Protein AF-A0A161MMV2-F1 (afdb_monomer)

Mean predicted aligned error: 6.82 Å

Foldseek 3Di:
DDDDPVVVLVVVVVVLVVLVVVLVVQLVCQVPPPVPDPDDPLCNPVYDDLSNLLSVLLVVLVVVCVVLVVVVVVCVVVPNPDDSVNVCVSCVLVSVQSVLSVVLSVCCSVVVQDDPVSLVSLVVQLVPPPVSSVVSSVSSD

Radius of gyration: 17.21 Å; Cα contacts (8 Å, |Δi|>4): 95; chains: 1; bounding box: 45×30×48 Å

Secondary structure (DSSP, 8-state):
-PPPHHHHHHHHHHHHHHHHHHHHHHHHHHHH--TT----GGGTT--SHHHHHHHHHHHHHHHHHHHHHHHHHHHHHTT----HHHHHHHHHHHHHHHHHHHHHHHHHHHTT--TTHHHHHHHHHTTSS-HHHHHHHHTT-

Sequence (141 aa):
MAPSPTRQFEEKLNALCEKYKEINNFITHVRECNPQSGGDRRYEGLNGLYISAFSAGIEEVLNDFYDDVVKIERDLLNDCEVTL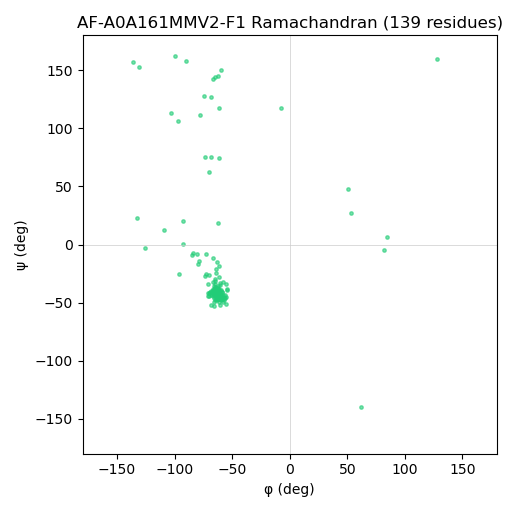LSLLVSLGPLAVILEAFLGAIQQIDRDKIRGCNLFDLCHKYTLCGESSIENAFKRIE

Nearest PDB structures (foldseek):
  7qjc-assembly1_I  TM=8.976E-01  e=1.457E-04  Homo sapiens
  8q62-assembly1_K  TM=8.200E-01  e=1.987E-04  Homo sapiens
  7qj3-assembly1_K  TM=8.395E-01  e=5.044E-04  Homo sapiens
  3rip-assembly1_A  TM=8.576E-01  e=8.037E-04  Homo sapiens
  7as4-assembly1_K  TM=8.321E-01  e=1.659E-03  Homo sapiens

Organism: Triatoma infestans (NCBI:txid30076)

pLDDT: mean 84.86, std 12.83, range [43.56, 96.62]

Solvent-accessible surface area (backbone atoms only — not comparable to full-atom values): 8149 Å² total; per-residue (Å²): 132,84,79,54,74,69,56,56,48,52,52,53,52,50,53,48,51,53,49,52,48,54,52,50,51,49,38,49,49,49,72,66,61,55,102,79,68,98,63,72,76,85,54,70,83,66,72,55,72,52,62,46,48,42,40,50,29,51,50,58,56,54,52,64,50,49,58,56,52,53,47,52,52,51,42,59,73,67,73,46,95,75,45,75,63,59,52,51,60,70,47,42,64,56,52,55,43,50,51,52,50,50,52,49,54,52,44,34,56,75,70,62,57,55,63,74,56,47,49,60,52,37,55,53,46,46,67,66,85,46,68,71,45,21,57,50,30,61,70,47,103

Structure (mmCIF, N/CA/C/O backbone):
data_AF-A0A161MMV2-F1
#
_entry.id   AF-A0A161MMV2-F1
#
loop_
_atom_site.group_PDB
_atom_site.id
_atom_site.type_symbol
_atom_site.label_atom_id
_atom_site.label_alt_id
_atom_site.label_comp_id
_atom_site.label_asym_id
_atom_site.label_entity_id
_atom_site.label_seq_id
_atom_site.pdbx_PDB_ins_code
_atom_site.Cartn_x
_atom_site.Cartn_y
_atom_site.Cartn_z
_atom_site.occupancy
_atom_site.B_iso_or_equiv
_atom_site.auth_seq_id
_atom_site.auth_comp_id
_atom_site.auth_asym_id
_atom_site.auth_atom_id
_atom_site.pdbx_PDB_model_num
ATOM 1 N N . MET A 1 1 ? 0.086 -17.730 29.461 1.00 54.44 1 MET A N 1
ATOM 2 C CA . MET A 1 1 ? -0.913 -16.690 29.784 1.00 54.44 1 MET A CA 1
ATOM 3 C C . MET A 1 1 ? -1.121 -15.896 28.503 1.00 54.44 1 MET A C 1
ATOM 5 O O . MET A 1 1 ? -0.149 -15.332 28.021 1.00 54.44 1 MET A O 1
ATOM 9 N N . ALA A 1 2 ? -2.287 -16.000 27.860 1.00 58.72 2 ALA A N 1
ATOM 10 C CA . ALA A 1 2 ? -2.529 -15.319 26.584 1.00 58.72 2 ALA A CA 1
ATOM 11 C C . ALA A 1 2 ? -2.539 -13.790 26.793 1.00 58.72 2 ALA A C 1
ATOM 13 O O . ALA A 1 2 ? -3.011 -13.345 27.844 1.00 58.72 2 ALA A O 1
ATOM 14 N N . PRO A 1 3 ? -2.008 -12.989 25.851 1.00 69.00 3 PRO A N 1
ATOM 15 C CA . PRO A 1 3 ? -2.037 -11.533 25.958 1.00 69.00 3 PRO A CA 1
ATOM 16 C C . PRO A 1 3 ? -3.485 -11.025 25.972 1.00 69.00 3 PRO A C 1
ATOM 18 O O . PRO A 1 3 ? -4.353 -11.601 25.311 1.00 69.00 3 PRO A O 1
ATOM 21 N N . SER A 1 4 ? -3.746 -9.955 26.730 1.00 82.88 4 SER A N 1
ATOM 22 C CA . SER A 1 4 ? -5.078 -9.346 26.815 1.00 82.88 4 SER A CA 1
ATOM 23 C C . SER A 1 4 ? -5.566 -8.873 25.432 1.00 82.88 4 SER A C 1
ATOM 25 O O . SER A 1 4 ? -4.742 -8.492 24.597 1.00 82.88 4 SER A O 1
ATOM 27 N N . PRO A 1 5 ? -6.887 -8.860 25.167 1.00 80.25 5 PRO A N 1
ATOM 28 C CA . PRO A 1 5 ? -7.436 -8.437 23.873 1.00 80.25 5 PRO A CA 1
ATOM 29 C C . PRO A 1 5 ? -6.985 -7.035 23.438 1.00 80.25 5 PRO A C 1
ATOM 31 O O . PRO A 1 5 ? -6.659 -6.824 22.273 1.00 80.25 5 PRO A O 1
ATOM 34 N N . THR A 1 6 ? -6.887 -6.098 24.384 1.00 83.38 6 THR A N 1
ATOM 35 C CA . THR A 1 6 ? -6.391 -4.734 24.145 1.00 83.38 6 THR A CA 1
ATOM 36 C C . THR A 1 6 ? -4.941 -4.729 23.668 1.00 83.38 6 THR A C 1
ATOM 38 O O . THR A 1 6 ? -4.607 -4.045 22.708 1.00 83.38 6 THR A O 1
ATOM 41 N N . ARG A 1 7 ? -4.087 -5.561 24.272 1.00 87.12 7 ARG A N 1
ATOM 42 C CA . ARG A 1 7 ? -2.673 -5.656 23.898 1.00 87.12 7 ARG A CA 1
ATOM 43 C C . ARG A 1 7 ? -2.490 -6.231 22.493 1.00 87.12 7 ARG A C 1
ATOM 45 O O . ARG A 1 7 ? -1.664 -5.746 21.733 1.00 87.12 7 ARG A O 1
ATOM 52 N N . GLN A 1 8 ? -3.301 -7.221 22.117 1.00 85.69 8 GLN A N 1
ATOM 53 C CA . GLN A 1 8 ? -3.288 -7.769 20.754 1.00 85.69 8 GLN A CA 1
ATOM 54 C C . GLN A 1 8 ? -3.730 -6.734 19.7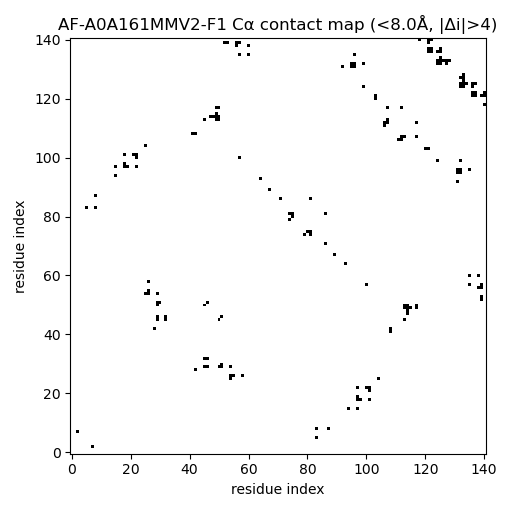08 1.00 85.69 8 GLN A C 1
ATOM 56 O O . GLN A 1 8 ? -3.238 -6.743 18.581 1.00 85.69 8 GLN A O 1
ATOM 61 N N . PHE A 1 9 ? -4.665 -5.850 20.064 1.00 86.19 9 PHE A N 1
ATOM 62 C CA . PHE A 1 9 ? -5.077 -4.746 19.200 1.00 86.19 9 PHE A CA 1
ATOM 63 C C . PHE A 1 9 ? -3.937 -3.742 18.997 1.00 86.19 9 PHE A C 1
ATOM 65 O O . PHE A 1 9 ? -3.609 -3.419 17.857 1.00 86.19 9 PHE A O 1
ATOM 72 N N . GLU A 1 10 ? -3.302 -3.301 20.085 1.00 88.62 10 GLU A N 1
ATOM 73 C CA . GLU A 1 10 ? -2.158 -2.383 20.035 1.00 88.62 10 GLU A CA 1
ATOM 74 C C . GLU A 1 10 ? -1.022 -2.943 19.171 1.00 88.62 10 GLU A C 1
ATOM 76 O O . GLU A 1 10 ? -0.466 -2.230 18.341 1.00 88.62 10 GLU A O 1
ATOM 81 N N . GLU A 1 11 ? -0.710 -4.234 19.308 1.00 90.75 11 GLU A N 1
ATOM 82 C CA . GLU A 1 11 ? 0.306 -4.909 18.494 1.00 90.75 11 GLU A CA 1
ATOM 83 C C . GLU A 1 11 ? -0.040 -4.881 16.995 1.00 90.75 11 GLU A C 1
ATOM 85 O O . GLU A 1 11 ? 0.824 -4.572 16.172 1.00 90.75 11 GLU A O 1
ATOM 90 N N . LYS A 1 12 ? -1.303 -5.140 16.626 1.00 89.56 12 LYS A N 1
ATOM 91 C CA . LYS A 1 12 ? -1.756 -5.071 15.225 1.00 89.56 12 LYS A CA 1
ATOM 92 C C . LYS A 1 12 ? -1.693 -3.655 14.663 1.00 89.56 12 LYS A C 1
ATOM 94 O O . LYS A 1 12 ? -1.254 -3.479 13.528 1.00 89.56 12 LYS A O 1
ATOM 99 N N . LEU A 1 13 ? -2.115 -2.661 15.442 1.00 89.81 13 LEU A N 1
ATOM 100 C CA . LEU A 1 13 ? -2.083 -1.262 15.024 1.00 89.81 13 LEU A CA 1
ATOM 101 C C . LEU A 1 13 ? -0.641 -0.771 14.859 1.00 89.81 13 LEU A C 1
ATOM 103 O O . LEU A 1 13 ? -0.311 -0.160 13.849 1.00 89.81 13 LEU A O 1
ATOM 107 N N . ASN A 1 14 ? 0.242 -1.106 15.801 1.00 91.88 14 ASN A N 1
ATOM 108 C CA . ASN A 1 14 ? 1.662 -0.785 15.695 1.00 91.88 14 ASN A CA 1
ATOM 109 C C . ASN A 1 14 ? 2.290 -1.433 14.459 1.00 91.88 14 ASN A C 1
ATOM 111 O O . ASN A 1 14 ? 3.000 -0.759 13.719 1.00 91.88 14 ASN A O 1
ATOM 115 N N . ALA A 1 15 ? 1.987 -2.705 14.184 1.00 92.94 15 ALA A N 1
ATOM 116 C CA . ALA A 1 15 ? 2.461 -3.370 12.974 1.00 92.94 15 ALA A CA 1
ATOM 117 C C . ALA A 1 15 ? 1.976 -2.661 11.698 1.00 92.94 15 ALA A C 1
ATOM 119 O O . ALA A 1 15 ? 2.745 -2.521 10.752 1.00 92.94 15 ALA A O 1
ATOM 120 N N . LEU A 1 16 ? 0.730 -2.182 11.672 1.00 92.88 16 LEU A N 1
ATOM 121 C CA . LEU A 1 16 ? 0.192 -1.401 10.557 1.00 92.88 16 LEU A CA 1
ATOM 122 C C . LEU A 1 16 ? 0.956 -0.082 10.365 1.00 92.88 16 LEU A C 1
ATOM 124 O O . LEU A 1 16 ? 1.365 0.244 9.251 1.00 92.88 16 LEU A O 1
ATOM 128 N N . CYS A 1 17 ? 1.199 0.642 11.460 1.00 92.19 17 CYS A N 1
ATOM 129 C CA . CYS A 1 17 ? 1.957 1.890 11.456 1.00 92.19 17 CYS A CA 1
ATOM 130 C C . CYS A 1 17 ? 3.396 1.693 10.965 1.00 92.19 17 CYS A C 1
ATOM 132 O O . CYS A 1 17 ? 3.888 2.508 10.190 1.00 92.19 17 CYS A O 1
ATOM 134 N N . GLU A 1 18 ? 4.076 0.624 11.385 1.00 95.00 18 GLU A N 1
ATOM 135 C CA . GLU A 1 18 ? 5.437 0.330 10.921 1.00 95.00 18 GLU A CA 1
ATOM 136 C C . GLU A 1 18 ? 5.475 0.045 9.415 1.00 95.00 18 GLU A C 1
ATOM 138 O O . GLU A 1 18 ? 6.327 0.587 8.713 1.00 95.00 18 GLU A O 1
ATOM 143 N N . LYS A 1 19 ? 4.495 -0.699 8.888 1.00 95.12 19 LYS A N 1
ATOM 144 C CA . LYS A 1 19 ? 4.380 -0.942 7.442 1.00 95.12 19 LYS A CA 1
ATOM 145 C C . LYS A 1 19 ? 4.169 0.349 6.657 1.00 95.12 19 LYS A C 1
ATOM 147 O O . LYS A 1 19 ? 4.834 0.585 5.650 1.00 95.12 19 LYS A O 1
ATOM 152 N N . TYR A 1 20 ? 3.279 1.209 7.148 1.00 94.81 20 TYR A N 1
ATOM 153 C CA . TYR A 1 20 ? 3.033 2.522 6.558 1.00 94.81 20 TYR A CA 1
ATOM 154 C C . TYR A 1 20 ? 4.293 3.401 6.559 1.00 94.81 20 TYR A C 1
ATOM 156 O O . TYR A 1 20 ? 4.602 4.048 5.556 1.00 94.81 20 TYR A O 1
ATOM 164 N N . LYS A 1 21 ? 5.055 3.413 7.660 1.00 94.50 21 LYS A N 1
ATOM 165 C CA . LYS A 1 21 ? 6.330 4.143 7.746 1.00 94.50 21 LYS A CA 1
ATOM 166 C C . LYS A 1 21 ? 7.356 3.615 6.749 1.00 94.50 21 LYS A C 1
ATOM 168 O O . LYS A 1 21 ? 8.018 4.411 6.096 1.00 94.50 21 LYS A O 1
ATOM 173 N N . GLU A 1 22 ? 7.488 2.298 6.614 1.00 94.62 22 GLU A N 1
ATOM 174 C CA . GLU A 1 22 ? 8.433 1.688 5.674 1.00 94.62 22 GLU A CA 1
ATOM 175 C C . GLU A 1 22 ? 8.115 2.072 4.222 1.00 94.62 22 GLU A C 1
ATOM 177 O O . GLU A 1 22 ? 9.015 2.480 3.484 1.00 94.62 22 GLU A O 1
ATOM 182 N N . ILE A 1 23 ? 6.833 2.062 3.841 1.00 95.75 23 ILE A N 1
ATOM 183 C CA . ILE A 1 23 ? 6.394 2.528 2.519 1.00 95.75 23 ILE A CA 1
ATOM 184 C C . ILE A 1 23 ? 6.685 4.024 2.327 1.00 95.75 23 ILE A C 1
ATOM 186 O O . ILE A 1 23 ? 7.206 4.416 1.285 1.00 95.75 23 ILE A O 1
ATOM 190 N N . ASN A 1 24 ? 6.425 4.868 3.328 1.00 94.38 24 ASN A N 1
ATOM 191 C CA . ASN A 1 24 ? 6.737 6.299 3.233 1.00 94.38 24 ASN A CA 1
ATOM 192 C C . ASN A 1 24 ? 8.234 6.580 3.128 1.00 94.38 24 ASN A C 1
ATOM 194 O O . ASN A 1 24 ? 8.639 7.468 2.378 1.00 94.38 24 ASN A O 1
ATOM 198 N N . ASN A 1 25 ? 9.063 5.811 3.834 1.00 93.00 25 ASN A N 1
ATOM 199 C CA . ASN A 1 25 ? 10.514 5.902 3.711 1.00 93.00 25 ASN A CA 1
ATOM 200 C C . ASN A 1 25 ? 10.952 5.554 2.285 1.00 93.00 25 ASN A C 1
ATOM 202 O O . ASN A 1 25 ? 11.792 6.252 1.726 1.00 93.00 25 ASN A O 1
ATOM 206 N N . PHE A 1 26 ? 10.351 4.530 1.669 1.00 92.56 26 PHE A N 1
ATOM 207 C CA . PHE A 1 26 ? 10.583 4.204 0.262 1.00 92.56 26 PHE A CA 1
ATOM 208 C C . PHE A 1 26 ? 10.158 5.348 -0.676 1.00 92.56 26 PHE A C 1
ATOM 210 O O . PHE A 1 26 ? 10.956 5.768 -1.512 1.00 92.56 26 PHE A O 1
ATOM 217 N N . ILE A 1 27 ? 8.948 5.898 -0.522 1.00 92.56 27 ILE A N 1
ATOM 218 C CA . ILE A 1 27 ? 8.458 7.019 -1.349 1.00 92.56 27 ILE A CA 1
ATOM 219 C C . ILE A 1 27 ? 9.389 8.231 -1.221 1.00 92.56 27 ILE A C 1
ATOM 221 O O . ILE A 1 27 ? 9.787 8.828 -2.223 1.00 92.56 27 ILE A O 1
ATOM 225 N N . THR A 1 28 ? 9.770 8.569 0.010 1.00 91.12 28 THR A N 1
ATOM 226 C CA . THR A 1 28 ? 10.682 9.679 0.310 1.00 91.12 28 THR A CA 1
ATOM 227 C C . THR A 1 28 ? 12.044 9.439 -0.324 1.00 91.12 28 THR A C 1
ATOM 229 O O . THR A 1 28 ? 12.546 10.305 -1.030 1.00 91.12 28 THR A O 1
ATOM 232 N N . HIS A 1 29 ? 12.598 8.234 -0.180 1.00 87.56 29 HIS A N 1
ATOM 233 C CA . HIS A 1 29 ? 13.872 7.866 -0.791 1.00 87.56 29 HIS A CA 1
ATOM 234 C C . HIS A 1 29 ? 13.841 8.001 -2.318 1.00 87.56 29 HIS A C 1
ATOM 236 O O . HIS A 1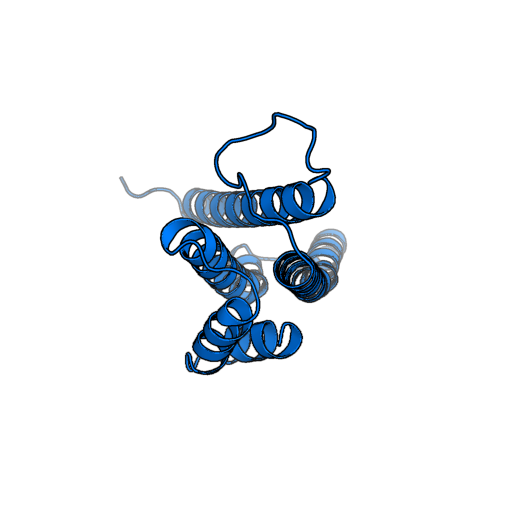 29 ? 14.767 8.557 -2.905 1.00 87.56 29 HIS A O 1
ATOM 242 N N . VAL A 1 30 ? 12.773 7.540 -2.976 1.00 87.56 30 VAL A N 1
ATOM 243 C CA . VAL A 1 30 ? 12.626 7.649 -4.438 1.00 87.56 30 VAL A CA 1
ATOM 244 C C . VAL A 1 30 ? 12.509 9.111 -4.888 1.00 87.56 30 VAL A C 1
ATOM 246 O O . VAL A 1 30 ? 13.055 9.468 -5.933 1.00 87.56 30 VAL A O 1
ATOM 249 N N . ARG A 1 31 ? 11.847 9.972 -4.104 1.00 84.56 31 ARG A N 1
ATOM 250 C CA . ARG A 1 31 ? 11.743 11.419 -4.370 1.00 84.56 31 ARG A CA 1
ATOM 251 C C . ARG A 1 31 ? 13.053 12.165 -4.156 1.00 84.56 31 ARG A C 1
ATOM 253 O O . ARG A 1 31 ? 13.393 13.045 -4.941 1.00 84.56 31 ARG A O 1
ATOM 260 N N . GLU A 1 32 ? 13.761 11.828 -3.086 1.00 80.56 32 GLU A N 1
ATOM 261 C CA . GLU A 1 32 ? 14.991 12.494 -2.656 1.00 80.56 32 GLU A CA 1
ATOM 262 C C . GLU A 1 32 ? 16.245 11.956 -3.347 1.00 80.56 32 GLU A C 1
ATOM 264 O O . GLU A 1 32 ? 17.308 12.565 -3.214 1.00 80.56 32 GLU A O 1
ATOM 269 N N . CYS A 1 33 ? 16.136 10.855 -4.105 1.00 64.19 33 CYS A N 1
ATOM 270 C CA . CYS A 1 33 ? 17.194 10.296 -4.945 1.00 64.19 33 CYS A CA 1
ATOM 271 C C . CYS A 1 33 ? 17.642 11.268 -6.049 1.00 64.19 33 CYS A C 1
ATOM 273 O O . CYS A 1 33 ? 17.404 11.087 -7.242 1.00 64.19 33 CYS A O 1
ATOM 275 N N . ASN A 1 34 ? 18.395 12.279 -5.632 1.00 50.28 34 ASN A N 1
ATOM 276 C CA . ASN A 1 34 ? 19.412 12.947 -6.412 1.00 50.28 34 ASN A CA 1
ATOM 277 C C . ASN A 1 34 ? 20.614 11.978 -6.462 1.00 50.28 34 ASN A C 1
ATOM 279 O O . ASN A 1 34 ? 21.041 11.526 -5.397 1.00 50.28 34 ASN A O 1
ATOM 283 N N . PRO A 1 35 ? 21.181 11.623 -7.632 1.00 49.62 35 PRO A N 1
ATOM 284 C CA . PRO A 1 35 ? 22.250 10.616 -7.771 1.00 49.62 35 PRO A CA 1
ATOM 285 C C . PRO A 1 35 ? 23.587 10.926 -7.050 1.00 49.62 35 PRO A C 1
ATOM 287 O O . PRO A 1 35 ? 24.613 10.342 -7.386 1.00 49.62 35 PRO A O 1
ATOM 290 N N . GLN A 1 36 ? 23.609 11.841 -6.076 1.00 43.56 36 GLN A N 1
ATOM 291 C CA . GLN A 1 36 ? 24.803 12.336 -5.389 1.00 43.56 36 GLN A CA 1
ATOM 292 C C . GLN A 1 36 ? 24.769 12.237 -3.852 1.00 43.56 36 GLN A C 1
ATOM 294 O O . GLN A 1 36 ? 25.777 12.545 -3.220 1.00 43.56 36 GLN A O 1
ATOM 299 N N . SER A 1 37 ? 23.677 11.790 -3.226 1.00 43.56 37 SER A N 1
ATOM 300 C CA . SER A 1 37 ? 23.582 11.750 -1.758 1.00 43.56 37 SER A CA 1
ATOM 301 C C . SER A 1 37 ? 23.768 10.325 -1.232 1.00 43.56 37 SER A C 1
ATOM 303 O O . SER A 1 37 ? 22.937 9.458 -1.480 1.00 43.56 37 SER A O 1
ATOM 305 N N . GLY A 1 38 ? 24.868 10.080 -0.512 1.00 44.84 38 GLY A N 1
ATOM 306 C CA . GLY A 1 38 ? 25.245 8.785 0.076 1.00 44.84 38 GLY A CA 1
ATOM 307 C C . GLY A 1 38 ? 24.362 8.334 1.247 1.00 44.84 38 GLY A C 1
ATOM 308 O O . GLY A 1 38 ? 24.849 8.205 2.369 1.00 44.84 38 GLY A O 1
ATOM 309 N N . GLY A 1 39 ? 23.072 8.124 0.986 1.00 46.19 39 GLY A N 1
ATOM 310 C CA . GLY A 1 39 ? 22.088 7.539 1.900 1.00 46.19 39 GLY A CA 1
ATOM 311 C C . GLY A 1 39 ? 21.828 6.053 1.619 1.00 46.19 39 GLY A C 1
ATOM 312 O O . GLY A 1 39 ? 22.183 5.548 0.561 1.00 46.19 39 GLY A O 1
ATOM 313 N N . ASP A 1 40 ? 21.250 5.379 2.616 1.00 48.84 40 ASP A N 1
ATOM 314 C CA . ASP A 1 40 ? 20.898 3.952 2.735 1.00 48.84 40 ASP A CA 1
ATOM 315 C C . ASP A 1 40 ? 21.064 3.055 1.479 1.00 48.84 40 ASP A C 1
ATOM 317 O O . ASP A 1 40 ? 20.378 3.197 0.465 1.00 48.84 40 ASP A O 1
ATOM 321 N N . ARG A 1 41 ? 21.946 2.045 1.581 1.00 55.75 41 ARG A N 1
ATOM 322 C CA . ARG A 1 41 ? 22.282 1.113 0.482 1.00 55.75 41 ARG A CA 1
ATOM 323 C C . ARG A 1 41 ? 21.128 0.201 0.061 1.00 55.75 41 ARG A C 1
ATOM 325 O O . ARG A 1 41 ? 21.236 -0.460 -0.969 1.00 55.75 41 ARG A O 1
ATOM 332 N N . ARG A 1 42 ? 20.036 0.148 0.833 1.00 55.12 42 ARG A N 1
ATOM 333 C CA . ARG A 1 42 ? 18.856 -0.682 0.526 1.00 55.12 42 ARG A CA 1
ATOM 334 C C . ARG A 1 42 ? 18.167 -0.319 -0.785 1.00 55.12 42 ARG A C 1
ATOM 336 O O . ARG A 1 42 ? 17.428 -1.132 -1.312 1.00 55.12 42 ARG A O 1
ATOM 343 N N . TYR A 1 43 ? 18.421 0.872 -1.318 1.00 54.25 43 TYR A N 1
ATOM 344 C CA . TYR A 1 43 ? 17.775 1.345 -2.538 1.00 54.25 43 TYR A CA 1
ATOM 345 C C . TYR A 1 43 ? 18.773 1.943 -3.539 1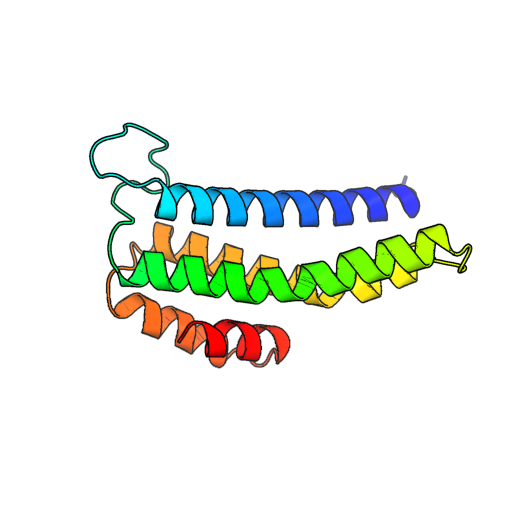.00 54.25 43 TYR A C 1
ATOM 347 O O . TYR A 1 43 ? 18.424 2.749 -4.407 1.00 54.25 43 TYR A O 1
ATOM 355 N N . GLU A 1 44 ? 20.041 1.551 -3.423 1.00 52.00 44 GLU A N 1
ATOM 356 C CA . GLU A 1 44 ? 21.123 2.026 -4.278 1.00 52.00 44 GLU A CA 1
ATOM 357 C C . GLU A 1 44 ? 20.835 1.641 -5.746 1.00 52.00 44 GLU A C 1
ATOM 359 O O . GLU A 1 44 ? 20.676 0.472 -6.107 1.00 52.00 44 GLU A O 1
ATOM 364 N N . GLY A 1 45 ? 20.675 2.650 -6.607 1.00 56.00 45 GLY A N 1
ATOM 365 C CA . GLY A 1 45 ? 20.311 2.468 -8.016 1.00 56.00 45 GLY A CA 1
ATOM 366 C C . GLY A 1 45 ? 18.809 2.331 -8.311 1.00 56.00 45 GLY A C 1
ATOM 367 O O . GLY A 1 45 ? 18.463 2.078 -9.463 1.00 56.00 45 GLY A O 1
ATOM 368 N N . LEU A 1 46 ? 17.905 2.501 -7.329 1.00 64.62 46 LEU A N 1
ATOM 369 C CA . LEU A 1 46 ? 16.471 2.772 -7.565 1.00 64.62 46 LEU A CA 1
ATOM 370 C C . LEU A 1 46 ? 16.275 4.207 -8.042 1.00 64.62 46 LEU A C 1
ATOM 372 O O . LEU A 1 46 ? 15.826 5.076 -7.310 1.00 64.62 46 LEU A O 1
ATOM 376 N N . ASN A 1 47 ? 16.612 4.441 -9.306 1.00 66.62 47 ASN A N 1
ATOM 377 C CA . ASN A 1 47 ? 16.350 5.691 -9.996 1.00 66.62 47 ASN A CA 1
ATOM 378 C C . ASN A 1 47 ? 15.702 5.435 -11.364 1.00 66.62 47 ASN A C 1
ATOM 380 O O . ASN A 1 47 ? 15.870 4.380 -11.979 1.00 66.62 47 ASN A O 1
ATOM 384 N N . GLY A 1 48 ? 14.919 6.408 -11.828 1.00 76.94 48 GLY A N 1
ATOM 385 C CA . GLY A 1 48 ? 14.278 6.375 -13.140 1.00 76.94 48 GLY A CA 1
ATOM 386 C C . GLY A 1 48 ? 12.774 6.625 -13.098 1.00 76.94 48 GLY A C 1
ATOM 387 O O . GLY A 1 48 ? 12.112 6.438 -12.082 1.00 76.94 48 GLY A O 1
ATOM 388 N N . LEU A 1 49 ? 12.232 7.023 -14.249 1.00 83.94 49 LEU A N 1
ATOM 389 C CA . LEU A 1 49 ? 10.845 7.469 -14.388 1.00 83.94 49 LEU A CA 1
ATOM 390 C C . LEU A 1 49 ? 9.819 6.448 -13.869 1.00 83.94 49 LEU A C 1
ATOM 392 O O . LEU A 1 49 ? 8.858 6.837 -13.220 1.00 83.94 49 LEU A O 1
ATOM 396 N N . TYR A 1 50 ? 10.046 5.153 -14.107 1.00 88.69 50 TYR A N 1
ATOM 397 C CA . TYR A 1 50 ? 9.114 4.093 -13.710 1.00 88.69 50 TYR A CA 1
ATOM 398 C C . TYR A 1 50 ? 9.014 3.914 -12.195 1.00 88.69 50 TYR A C 1
ATOM 400 O O . TYR A 1 50 ? 7.910 3.800 -11.678 1.00 88.69 50 TYR A O 1
ATOM 408 N N . ILE A 1 51 ? 10.140 3.931 -11.467 1.00 89.81 51 ILE A N 1
ATOM 409 C CA . ILE A 1 51 ? 10.094 3.798 -10.003 1.00 89.81 51 ILE A CA 1
ATOM 410 C C . ILE A 1 51 ? 9.509 5.057 -9.357 1.00 89.81 51 ILE A C 1
ATOM 412 O O . ILE A 1 51 ? 8.764 4.955 -8.387 1.00 89.81 51 ILE A O 1
ATO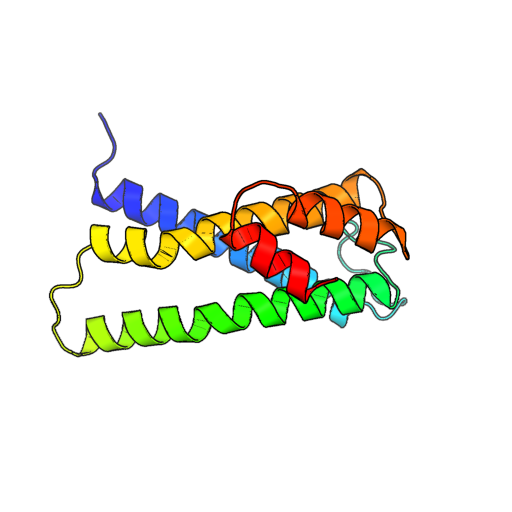M 416 N N . SER A 1 52 ? 9.771 6.233 -9.940 1.00 90.12 52 SER A N 1
ATOM 417 C CA . SER A 1 52 ? 9.138 7.485 -9.521 1.00 90.12 52 SER A CA 1
ATOM 418 C C . SER A 1 52 ? 7.625 7.448 -9.739 1.00 90.12 52 SER A C 1
ATOM 420 O O . SER A 1 52 ? 6.885 7.739 -8.804 1.00 90.12 52 SER A O 1
ATOM 422 N N . ALA A 1 53 ? 7.162 7.026 -10.920 1.00 90.25 53 ALA A N 1
ATOM 423 C CA . ALA A 1 53 ? 5.738 6.868 -11.219 1.00 90.25 53 ALA A CA 1
ATOM 424 C C . ALA A 1 53 ? 5.070 5.852 -10.281 1.00 90.25 53 ALA A C 1
ATOM 426 O O . ALA A 1 53 ? 4.033 6.148 -9.701 1.00 90.25 53 ALA A O 1
ATOM 427 N N . PHE A 1 54 ? 5.719 4.712 -10.035 1.00 93.06 54 PHE A N 1
ATOM 428 C CA . PHE A 1 54 ? 5.249 3.711 -9.080 1.00 93.06 54 PHE A CA 1
ATOM 429 C C . PHE A 1 54 ? 5.124 4.271 -7.658 1.00 93.06 54 PHE A C 1
ATOM 431 O O . PHE A 1 54 ? 4.087 4.109 -7.025 1.00 93.06 54 PHE A O 1
ATOM 438 N N . SER A 1 55 ? 6.144 4.985 -7.165 1.00 93.19 55 SER A N 1
ATOM 439 C CA . SER A 1 55 ? 6.100 5.616 -5.838 1.00 93.19 55 SER A CA 1
ATOM 440 C C . SER A 1 55 ? 4.996 6.673 -5.719 1.00 93.19 55 SER A C 1
ATOM 442 O O . SER A 1 55 ? 4.359 6.774 -4.673 1.00 93.19 55 SER A O 1
ATOM 444 N N . ALA A 1 56 ? 4.736 7.423 -6.795 1.00 92.50 56 ALA A N 1
ATOM 445 C CA . ALA A 1 56 ? 3.662 8.407 -6.844 1.00 92.50 56 ALA A CA 1
ATOM 446 C C . ALA A 1 56 ? 2.284 7.729 -6.853 1.00 92.50 56 ALA A C 1
ATOM 448 O O . ALA A 1 56 ? 1.397 8.155 -6.124 1.00 92.50 56 ALA A O 1
ATOM 449 N N . GLY A 1 57 ? 2.129 6.640 -7.611 1.00 94.06 57 GLY A N 1
ATOM 450 C CA . GLY A 1 57 ? 0.903 5.847 -7.633 1.00 94.06 57 GLY A CA 1
ATOM 451 C C . GLY A 1 57 ? 0.596 5.193 -6.282 1.00 94.06 57 GLY A C 1
ATOM 452 O O . GLY A 1 57 ? -0.550 5.215 -5.842 1.00 94.06 57 GLY A O 1
ATOM 453 N N . ILE A 1 58 ? 1.613 4.679 -5.574 1.00 95.25 58 ILE A N 1
ATOM 454 C CA . ILE A 1 58 ? 1.443 4.208 -4.189 1.00 95.25 58 ILE A CA 1
ATOM 455 C C . ILE A 1 58 ? 0.922 5.341 -3.307 1.00 95.25 58 ILE A C 1
ATOM 457 O O . ILE A 1 58 ? -0.043 5.138 -2.577 1.00 95.25 58 ILE A O 1
ATOM 461 N N . GLU A 1 59 ? 1.546 6.519 -3.352 1.00 94.00 59 GLU A N 1
ATOM 462 C CA . GLU A 1 59 ? 1.112 7.647 -2.527 1.00 94.00 59 GLU A CA 1
ATOM 463 C C . GLU A 1 59 ? -0.332 8.060 -2.840 1.00 94.00 59 GLU A C 1
ATOM 465 O O . GLU A 1 59 ? -1.108 8.306 -1.922 1.00 94.00 59 GLU A O 1
ATOM 470 N N . GLU A 1 60 ? -0.722 8.076 -4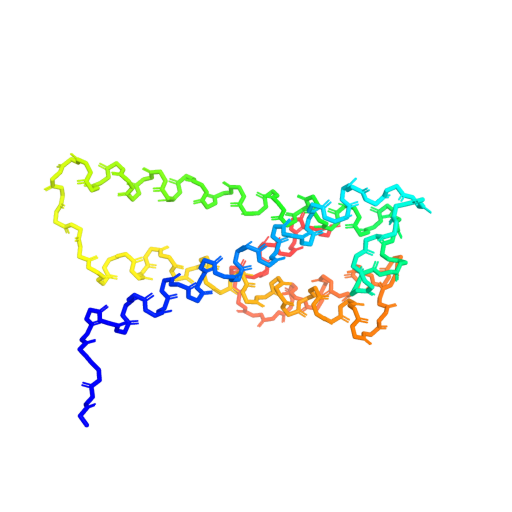.115 1.00 93.38 60 GLU A N 1
ATOM 471 C CA . GLU A 1 60 ? -2.093 8.378 -4.524 1.00 93.38 60 GLU A CA 1
ATOM 472 C C . GLU A 1 60 ? -3.100 7.384 -3.930 1.00 93.38 60 GLU A C 1
ATOM 474 O O . GLU A 1 60 ? -4.126 7.796 -3.396 1.00 93.38 60 GLU A O 1
ATOM 479 N N . VAL A 1 61 ? -2.793 6.084 -3.958 1.00 93.19 61 VAL A N 1
ATOM 480 C CA . VAL A 1 61 ? -3.645 5.060 -3.336 1.00 93.19 61 VAL A CA 1
ATOM 481 C C . VAL A 1 61 ? -3.675 5.206 -1.816 1.00 93.19 61 VAL A C 1
ATOM 483 O O . VAL A 1 61 ? -4.727 5.039 -1.205 1.00 93.19 61 VAL A O 1
ATOM 486 N N . LEU A 1 62 ? -2.537 5.516 -1.187 1.00 91.81 62 LEU A N 1
ATOM 487 C CA . LEU A 1 62 ? -2.478 5.748 0.256 1.00 91.81 62 LEU A CA 1
ATOM 488 C C . LEU A 1 62 ? -3.274 6.984 0.673 1.00 91.81 62 LEU A C 1
ATOM 490 O O . LEU A 1 62 ? -3.814 7.001 1.779 1.00 91.81 62 LEU A O 1
ATOM 494 N N . ASN A 1 63 ? -3.383 7.982 -0.206 1.00 89.44 63 ASN A N 1
ATOM 495 C CA . ASN A 1 63 ? -4.103 9.204 0.105 1.00 89.44 63 ASN A CA 1
ATOM 496 C C . ASN A 1 63 ? -5.602 8.977 0.332 1.00 89.44 63 ASN A C 1
ATOM 498 O O . ASN A 1 63 ? -6.188 9.651 1.175 1.00 89.44 63 ASN A O 1
ATOM 502 N N . ASP A 1 64 ? -6.203 7.991 -0.334 1.00 86.19 64 ASP A N 1
ATOM 503 C CA . ASP A 1 64 ? -7.615 7.642 -0.136 1.00 86.19 64 ASP A CA 1
ATOM 504 C C . ASP A 1 64 ? -7.906 7.197 1.308 1.00 86.19 64 ASP A C 1
ATOM 506 O O . ASP A 1 64 ? -9.002 7.403 1.825 1.00 86.19 64 ASP A O 1
ATOM 510 N N . PHE A 1 65 ? -6.909 6.634 1.997 1.00 84.31 65 PHE A N 1
ATOM 511 C CA . PHE A 1 65 ? -7.056 6.198 3.384 1.00 84.31 65 PHE A CA 1
ATOM 512 C C . PHE A 1 65 ? -6.976 7.344 4.392 1.00 84.31 65 PHE A C 1
ATOM 514 O O . PHE A 1 65 ? -7.360 7.153 5.548 1.00 84.31 65 PHE A O 1
ATOM 521 N N . TYR A 1 66 ? -6.516 8.537 3.995 1.00 85.56 66 TYR A N 1
ATOM 522 C CA . TYR A 1 66 ? -6.580 9.696 4.887 1.00 85.56 66 TYR A CA 1
ATOM 523 C C . TYR A 1 66 ? -8.023 10.038 5.240 1.00 85.56 66 TYR A C 1
ATOM 525 O O . TYR A 1 66 ? -8.299 10.317 6.405 1.00 85.56 66 TYR A O 1
ATOM 533 N N . ASP A 1 67 ? -8.945 9.952 4.282 1.00 84.12 67 ASP A N 1
ATOM 534 C CA . ASP A 1 67 ? -10.359 10.237 4.530 1.00 84.12 67 ASP A CA 1
ATOM 535 C C . ASP A 1 67 ? -10.971 9.240 5.526 1.00 84.12 67 ASP A C 1
ATOM 537 O O . ASP A 1 67 ? -11.731 9.636 6.415 1.00 84.12 67 ASP A O 1
ATOM 541 N N . ASP A 1 68 ? -10.579 7.965 5.451 1.00 84.69 68 ASP A N 1
ATOM 542 C CA . ASP A 1 68 ? -10.997 6.938 6.408 1.00 84.69 68 ASP A CA 1
ATOM 543 C C . ASP A 1 68 ? -10.459 7.214 7.820 1.00 84.69 68 ASP A C 1
ATOM 545 O O . ASP A 1 68 ? -11.195 7.095 8.804 1.00 84.69 68 ASP A O 1
ATOM 549 N N . VAL A 1 69 ? -9.195 7.632 7.942 1.00 86.38 69 VAL A N 1
ATOM 550 C CA . VAL A 1 69 ? -8.592 7.994 9.236 1.00 86.38 69 VAL A CA 1
ATOM 551 C C . VAL A 1 69 ? -9.242 9.251 9.818 1.00 86.38 69 VAL A C 1
ATOM 553 O O . VAL A 1 69 ? -9.573 9.273 11.004 1.00 86.38 69 VAL A O 1
ATOM 556 N N . VAL A 1 70 ? -9.492 10.271 8.996 1.00 88.31 70 VAL A N 1
ATOM 557 C CA . VAL A 1 70 ? -10.192 11.502 9.404 1.00 88.31 70 VAL A CA 1
ATOM 558 C C . VAL A 1 70 ? -11.619 11.193 9.854 1.00 88.31 70 VAL A C 1
ATOM 560 O O . VAL A 1 70 ? -12.117 11.775 10.821 1.00 88.31 70 VAL A O 1
ATOM 563 N N . LYS A 1 71 ? -12.297 10.257 9.184 1.00 87.62 71 LYS A N 1
ATOM 564 C CA . LYS A 1 71 ? -13.620 9.790 9.600 1.00 87.62 71 LYS A CA 1
ATOM 565 C C . LYS A 1 71 ? -13.563 9.102 10.965 1.00 87.62 71 LYS A C 1
ATOM 567 O O . LYS A 1 71 ? -14.363 9.442 11.830 1.00 87.62 71 LYS A O 1
ATOM 572 N N . ILE A 1 72 ? -12.603 8.201 11.179 1.00 87.00 72 ILE A N 1
ATOM 573 C CA . ILE A 1 72 ? -12.391 7.539 12.475 1.00 87.00 72 ILE A CA 1
ATOM 574 C C . ILE A 1 72 ? -12.147 8.570 13.586 1.00 87.00 72 ILE A C 1
ATOM 576 O O . ILE A 1 72 ? -12.743 8.469 14.658 1.00 87.00 72 ILE A O 1
ATOM 580 N N . GLU A 1 73 ? -11.295 9.566 13.338 1.00 88.12 73 GLU A N 1
ATOM 581 C CA . GLU A 1 73 ? -11.021 10.647 14.290 1.00 88.12 73 GLU A CA 1
ATOM 582 C C . GLU A 1 73 ? -12.301 11.416 14.637 1.00 88.12 73 GLU A C 1
ATOM 584 O O . GLU A 1 73 ? -12.611 11.632 15.809 1.00 88.12 73 GLU A O 1
ATOM 589 N N . ARG A 1 74 ? -13.083 11.788 13.621 1.00 89.12 74 ARG A N 1
ATOM 590 C CA . ARG A 1 74 ? -14.355 12.486 13.807 1.00 89.12 74 ARG A CA 1
ATOM 591 C C . ARG A 1 74 ? -15.355 11.656 14.610 1.00 89.12 74 ARG A C 1
ATOM 593 O O . ARG A 1 74 ? -16.041 12.216 15.464 1.00 89.12 74 ARG A O 1
ATOM 600 N N . ASP A 1 75 ? -15.459 10.361 14.341 1.00 87.38 75 ASP A N 1
ATOM 601 C CA . ASP A 1 75 ? -16.368 9.466 15.061 1.00 87.38 75 ASP A CA 1
ATOM 602 C C . ASP A 1 75 ? -15.958 9.350 16.540 1.00 87.38 75 ASP A C 1
ATOM 604 O O . ASP A 1 75 ? -16.817 9.387 17.422 1.00 87.38 75 ASP A O 1
ATOM 608 N N . LEU A 1 76 ? -14.649 9.309 16.821 1.00 85.06 76 LEU A N 1
ATOM 609 C CA . LEU A 1 76 ? -14.107 9.299 18.182 1.00 85.06 76 LEU A CA 1
ATOM 610 C C . LEU A 1 76 ? -14.391 10.608 18.937 1.00 85.06 76 LEU A C 1
ATOM 612 O O . LEU A 1 76 ? -14.691 10.577 20.127 1.00 85.06 76 LEU A O 1
ATOM 616 N N . LEU A 1 77 ? -14.307 11.755 18.255 1.00 87.38 77 LEU A N 1
ATOM 617 C CA . LEU A 1 77 ? -14.567 13.075 18.844 1.00 87.38 77 LEU A CA 1
ATOM 618 C C . LEU A 1 77 ? -16.055 13.348 19.116 1.00 87.38 77 LEU A C 1
ATOM 620 O O . LEU A 1 77 ? -16.3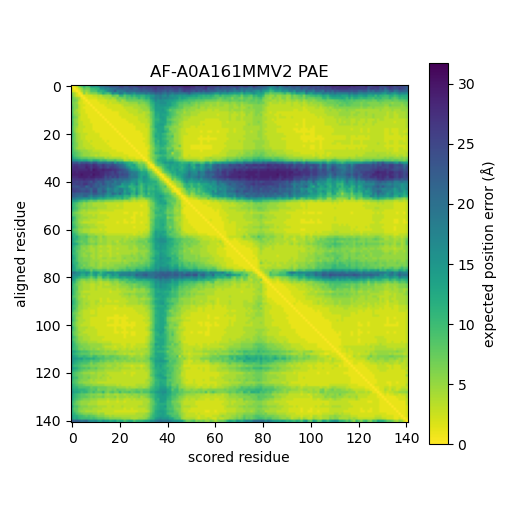65 14.171 19.971 1.00 87.38 77 LEU A O 1
ATOM 624 N N . ASN A 1 78 ? -16.969 12.697 18.391 1.00 88.75 78 ASN A N 1
ATOM 625 C CA . ASN A 1 78 ? -18.416 12.914 18.513 1.00 88.75 78 ASN A CA 1
ATOM 626 C C . ASN A 1 78 ? -19.106 11.954 19.502 1.00 88.75 78 ASN A C 1
ATOM 628 O O . ASN A 1 78 ? -20.316 11.754 19.396 1.00 88.75 78 ASN A O 1
ATOM 632 N N . ASP A 1 79 ? -18.363 11.337 20.426 1.00 72.31 79 ASP A N 1
ATOM 633 C CA . ASP A 1 79 ? -18.875 10.360 21.401 1.00 72.31 79 ASP A CA 1
ATOM 634 C C . ASP A 1 79 ? -19.661 9.187 20.764 1.00 72.31 79 ASP A C 1
ATOM 636 O O . ASP A 1 79 ? -20.527 8.582 21.402 1.00 72.31 79 ASP A O 1
ATOM 640 N N . CYS A 1 80 ? -19.375 8.823 19.504 1.00 74.88 80 CYS A N 1
ATOM 641 C CA . CYS A 1 80 ? -19.883 7.560 18.966 1.00 74.88 80 CYS A CA 1
ATOM 642 C C . CYS A 1 80 ? -19.242 6.399 19.736 1.00 74.88 80 CYS A C 1
ATOM 644 O O . CYS A 1 80 ? -18.059 6.456 20.074 1.00 74.88 80 CYS A O 1
ATOM 646 N N . GLU A 1 81 ? -19.989 5.315 19.976 1.00 77.44 81 GLU A N 1
ATOM 647 C CA . GLU A 1 81 ? -19.424 4.086 20.551 1.00 77.44 81 GLU A CA 1
ATOM 648 C C . GLU A 1 81 ? -18.479 3.400 19.544 1.00 77.44 81 GLU A C 1
ATOM 650 O O . GLU A 1 81 ? -18.807 2.396 18.909 1.00 77.44 81 GLU A O 1
ATOM 655 N N . VAL A 1 82 ? -17.280 3.959 19.375 1.00 80.00 82 VAL A N 1
ATOM 656 C CA . VAL A 1 82 ? -16.206 3.377 18.575 1.00 80.00 82 VAL A CA 1
ATOM 657 C C . VAL A 1 82 ? -15.557 2.275 19.400 1.00 80.00 82 VAL A C 1
ATOM 659 O O . VAL A 1 82 ? -14.881 2.509 20.400 1.00 80.00 82 VAL A O 1
ATOM 662 N N . THR A 1 83 ? -15.753 1.036 18.966 1.00 85.62 83 THR A N 1
ATOM 663 C CA . THR A 1 83 ? -15.128 -0.130 19.590 1.00 85.62 83 THR A CA 1
ATOM 664 C C . THR A 1 83 ? -13.775 -0.435 18.944 1.00 85.62 83 THR A C 1
ATOM 666 O O . THR A 1 83 ? -13.520 -0.118 17.780 1.00 85.62 83 THR A O 1
ATOM 669 N N . LEU A 1 84 ? -12.905 -1.148 19.666 1.00 83.81 84 LEU A N 1
ATOM 670 C CA . LEU A 1 84 ? -11.660 -1.671 19.085 1.00 83.81 84 LEU A CA 1
ATOM 671 C C . LEU A 1 84 ? -11.928 -2.578 17.873 1.00 83.81 84 LEU A C 1
ATOM 673 O O . LEU A 1 84 ? -11.141 -2.614 16.932 1.00 83.81 84 LEU A O 1
ATOM 677 N N . LEU A 1 85 ? -13.055 -3.296 17.874 1.00 85.25 85 LEU A N 1
ATOM 678 C CA . LEU A 1 85 ? -13.443 -4.156 16.761 1.00 85.25 85 LEU A CA 1
ATOM 679 C C . LEU A 1 85 ? -13.835 -3.339 15.526 1.00 85.25 85 LEU A C 1
ATOM 681 O O . LEU A 1 85 ? -13.378 -3.662 14.433 1.00 85.25 85 LEU A O 1
ATOM 685 N N . SER A 1 86 ? -14.628 -2.275 15.687 1.00 86.69 86 SER A N 1
ATOM 686 C CA . SER A 1 86 ? -14.987 -1.401 14.563 1.00 86.69 86 SER A CA 1
ATOM 687 C C . SER A 1 86 ? -13.755 -0.732 13.957 1.00 86.69 86 SER A C 1
ATOM 689 O O . SER A 1 86 ? -13.648 -0.674 12.739 1.00 86.69 86 SER A O 1
ATOM 691 N N . LEU A 1 87 ? -12.778 -0.333 14.781 1.00 86.75 87 LEU A N 1
ATOM 692 C CA . LEU A 1 87 ? -11.484 0.175 14.308 1.00 86.75 87 LEU A CA 1
ATOM 693 C C . LEU A 1 87 ? -10.723 -0.857 13.464 1.00 86.75 87 LEU A C 1
ATOM 695 O O . LEU A 1 87 ? -10.245 -0.530 12.382 1.00 86.75 87 LEU A O 1
ATOM 699 N N . LEU A 1 88 ? -10.629 -2.110 13.927 1.00 85.25 88 LEU A N 1
ATOM 700 C CA . LEU A 1 88 ? -9.959 -3.175 13.168 1.00 85.25 88 LEU A CA 1
ATOM 701 C C . LEU A 1 88 ? -10.635 -3.451 11.827 1.00 85.25 88 LEU A C 1
ATOM 703 O O . LEU A 1 88 ? -9.944 -3.703 10.845 1.00 85.25 88 LEU A O 1
ATOM 707 N N . VAL A 1 89 ? -11.967 -3.434 11.794 1.00 87.56 89 VAL A N 1
ATOM 708 C CA . VAL A 1 89 ? -12.726 -3.652 10.559 1.00 87.56 89 VAL A CA 1
ATOM 709 C C . VAL A 1 89 ? -12.478 -2.507 9.579 1.00 87.56 89 VAL A C 1
ATOM 711 O O . VAL A 1 89 ? -12.172 -2.777 8.421 1.00 87.56 89 VAL A O 1
ATOM 714 N N . SER A 1 90 ? -12.526 -1.253 10.040 1.00 86.75 90 SER A N 1
ATOM 715 C CA . SER A 1 90 ? -12.270 -0.082 9.193 1.00 86.75 90 SER A CA 1
ATOM 716 C C . SER A 1 90 ? -10.839 -0.042 8.646 1.00 86.75 90 SER A C 1
ATOM 718 O O . SER A 1 90 ? -10.637 0.313 7.493 1.00 86.75 90 SER A O 1
ATOM 720 N N . LEU A 1 91 ? -9.842 -0.449 9.439 1.00 88.12 91 LEU A N 1
ATOM 721 C CA . LEU A 1 91 ? -8.432 -0.475 9.021 1.00 88.12 91 LEU A CA 1
ATOM 722 C C . LEU A 1 91 ? -8.038 -1.749 8.252 1.00 88.12 91 LEU A C 1
ATOM 724 O O . LEU A 1 91 ? -6.922 -1.841 7.738 1.00 88.12 91 LEU A O 1
ATOM 728 N N . GLY A 1 92 ? -8.926 -2.742 8.174 1.00 89.31 92 GLY A N 1
ATOM 729 C CA . GLY A 1 92 ? -8.673 -4.023 7.512 1.00 89.31 92 GLY A CA 1
ATOM 730 C C . GLY A 1 92 ? -8.239 -3.887 6.046 1.00 89.31 92 GLY A C 1
ATOM 731 O O . GLY A 1 92 ? -7.197 -4.441 5.690 1.00 89.31 92 GLY A O 1
ATOM 732 N N . PRO A 1 93 ? -8.968 -3.130 5.203 1.00 90.06 93 PRO A N 1
ATOM 733 C CA . PRO A 1 93 ? -8.590 -2.911 3.805 1.00 90.06 93 PRO A CA 1
ATOM 734 C C . PRO A 1 93 ? -7.207 -2.263 3.648 1.00 90.06 93 PRO A C 1
ATOM 736 O O . PRO A 1 93 ? -6.408 -2.709 2.823 1.00 90.06 93 PRO A O 1
ATOM 739 N N . LEU A 1 94 ? -6.886 -1.275 4.495 1.00 90.75 94 LEU A N 1
ATOM 740 C CA . LEU A 1 94 ? -5.567 -0.639 4.518 1.00 90.75 94 LEU A CA 1
ATOM 741 C C . LEU A 1 94 ? -4.469 -1.663 4.830 1.00 90.75 94 LEU A C 1
ATOM 743 O O . LEU A 1 94 ? -3.443 -1.692 4.158 1.00 90.75 94 LEU A O 1
ATOM 747 N N . ALA A 1 95 ? -4.687 -2.545 5.809 1.00 92.31 95 ALA A N 1
ATOM 748 C CA . ALA A 1 95 ? -3.711 -3.572 6.172 1.00 92.31 95 ALA A CA 1
ATOM 749 C C . ALA A 1 95 ? -3.356 -4.501 5.005 1.00 92.31 95 ALA A C 1
ATOM 751 O O . ALA A 1 95 ? -2.183 -4.822 4.818 1.00 92.31 95 ALA A O 1
ATOM 752 N N . VAL A 1 96 ? -4.354 -4.900 4.215 1.00 93.31 96 VAL A N 1
ATOM 753 C CA . VAL A 1 96 ? -4.168 -5.754 3.034 1.00 93.31 96 VAL A CA 1
ATOM 754 C C . VAL A 1 96 ? -3.348 -5.033 1.960 1.00 93.31 96 VAL A C 1
ATOM 756 O O . VAL A 1 96 ? -2.410 -5.609 1.408 1.00 93.31 96 VAL A O 1
ATOM 759 N N . ILE A 1 97 ? -3.656 -3.762 1.698 1.00 94.19 97 ILE A N 1
ATOM 760 C CA . ILE A 1 97 ? -2.964 -2.966 0.676 1.00 94.19 97 ILE A CA 1
ATOM 761 C C . ILE A 1 97 ? -1.522 -2.645 1.083 1.00 94.19 97 ILE A C 1
ATOM 763 O O . ILE A 1 97 ? -0.616 -2.792 0.263 1.00 94.19 97 ILE A O 1
ATOM 767 N N . LEU A 1 98 ? -1.276 -2.290 2.349 1.00 95.19 98 LEU A N 1
ATOM 768 C CA . LEU A 1 98 ? 0.084 -2.059 2.846 1.00 95.19 98 LEU A CA 1
ATOM 769 C C . LEU A 1 98 ? 0.952 -3.318 2.730 1.00 95.19 98 LEU A C 1
ATOM 771 O O . LEU A 1 98 ? 2.117 -3.221 2.348 1.00 95.19 98 LEU A O 1
ATOM 775 N N . GLU A 1 99 ? 0.396 -4.50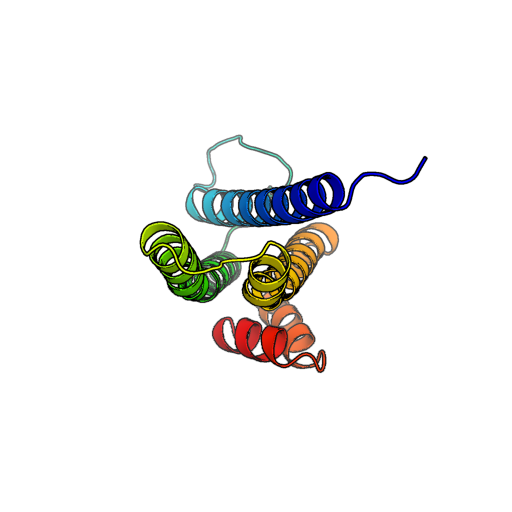1 3.008 1.00 95.44 99 GLU A N 1
ATOM 776 C CA . GLU A 1 99 ? 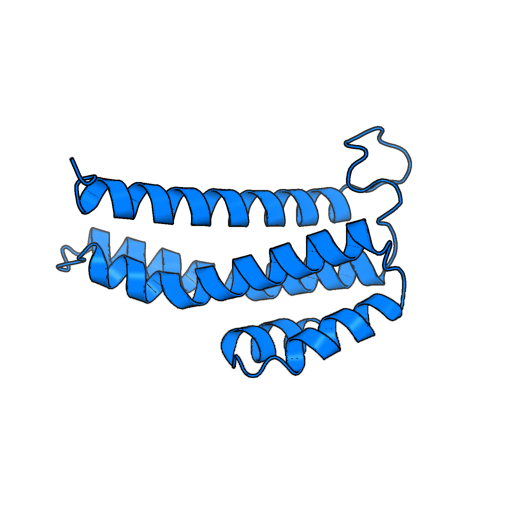1.123 -5.764 2.837 1.00 95.44 99 GLU A CA 1
ATOM 777 C C . GLU A 1 99 ? 1.504 -6.003 1.370 1.00 95.44 99 GLU A C 1
ATOM 779 O O . GLU A 1 99 ? 2.637 -6.381 1.068 1.00 95.44 99 GLU A O 1
ATOM 784 N N . ALA A 1 100 ? 0.573 -5.742 0.448 1.00 96.12 100 ALA A N 1
ATOM 785 C CA . ALA A 1 100 ? 0.807 -5.905 -0.980 1.00 96.12 100 ALA A CA 1
ATOM 786 C C . ALA A 1 100 ? 1.886 -4.941 -1.498 1.00 96.12 100 ALA A C 1
ATOM 788 O O . ALA A 1 100 ? 2.793 -5.368 -2.216 1.00 96.12 100 ALA A O 1
ATOM 789 N N . PHE A 1 101 ? 1.839 -3.669 -1.090 1.00 96.62 101 PHE A N 1
ATOM 790 C CA . PHE A 1 101 ? 2.858 -2.682 -1.451 1.00 96.62 101 PHE A CA 1
ATOM 791 C C . PHE A 1 101 ? 4.231 -3.022 -0.891 1.00 96.62 101 PHE A C 1
ATOM 793 O O . PHE A 1 101 ? 5.210 -2.964 -1.632 1.00 96.62 101 PHE A O 1
ATOM 800 N N . LEU A 1 102 ? 4.325 -3.435 0.373 1.00 96.44 102 LEU A N 1
ATOM 801 C CA . LEU A 1 102 ? 5.599 -3.886 0.931 1.00 96.44 102 LEU A CA 1
ATOM 802 C C . LEU A 1 102 ? 6.145 -5.102 0.197 1.00 96.44 102 LEU A C 1
ATOM 804 O O . LEU A 1 102 ? 7.329 -5.127 -0.132 1.00 96.44 102 LEU A O 1
ATOM 808 N N . GLY A 1 103 ? 5.292 -6.080 -0.112 1.00 95.62 103 GLY A N 1
ATOM 809 C CA . GLY A 1 103 ? 5.678 -7.231 -0.922 1.00 95.62 103 GLY A CA 1
ATOM 810 C C . GLY A 1 103 ? 6.257 -6.806 -2.273 1.00 95.62 103 GLY A C 1
ATOM 811 O O . GLY A 1 103 ? 7.327 -7.284 -2.655 1.00 95.62 103 GLY A O 1
ATOM 812 N N . ALA A 1 104 ? 5.608 -5.853 -2.949 1.00 95.25 104 ALA A N 1
ATOM 813 C CA . ALA A 1 104 ? 6.065 -5.327 -4.229 1.00 95.25 104 ALA A CA 1
ATOM 814 C C . ALA A 1 104 ? 7.402 -4.581 -4.092 1.00 95.25 104 ALA A C 1
ATOM 816 O O . ALA A 1 104 ? 8.332 -4.873 -4.839 1.00 95.25 104 ALA A O 1
ATOM 817 N N . ILE A 1 105 ? 7.546 -3.684 -3.110 1.00 94.44 105 ILE A N 1
ATOM 818 C CA . ILE A 1 105 ? 8.789 -2.938 -2.836 1.00 94.44 105 ILE A CA 1
ATOM 819 C C . ILE A 1 105 ? 9.946 -3.899 -2.542 1.00 94.44 105 ILE A C 1
ATOM 821 O O . ILE A 1 105 ? 11.024 -3.786 -3.128 1.00 94.44 105 ILE A O 1
ATOM 825 N N . GLN A 1 106 ? 9.719 -4.893 -1.686 1.00 93.19 106 GLN A N 1
ATOM 826 C CA . GLN A 1 106 ? 10.724 -5.903 -1.364 1.00 93.19 106 GLN A CA 1
ATOM 827 C C . GLN A 1 106 ? 11.080 -6.761 -2.579 1.00 93.19 106 GLN A C 1
ATOM 829 O O . GLN A 1 106 ? 12.233 -7.159 -2.734 1.00 93.19 106 GLN A O 1
ATOM 834 N N . GLN A 1 107 ? 10.111 -7.076 -3.441 1.00 93.06 107 GLN A N 1
ATOM 835 C CA . GLN A 1 107 ? 10.371 -7.808 -4.676 1.00 93.06 107 GLN A CA 1
ATOM 836 C C . GLN A 1 107 ? 11.180 -6.972 -5.673 1.00 93.06 107 GLN A C 1
ATOM 838 O O . GLN A 1 107 ? 12.101 -7.501 -6.293 1.00 93.06 107 GLN A O 1
ATOM 843 N N . ILE A 1 108 ? 10.892 -5.674 -5.787 1.00 91.38 108 ILE A N 1
ATOM 844 C CA . ILE A 1 108 ? 11.649 -4.745 -6.630 1.00 91.38 108 ILE A CA 1
ATOM 845 C C . ILE A 1 108 ? 13.128 -4.748 -6.245 1.00 91.38 108 ILE A C 1
ATOM 847 O O . ILE A 1 108 ? 13.981 -4.844 -7.130 1.00 91.38 108 ILE A O 1
ATOM 851 N N . ASP A 1 109 ? 13.431 -4.677 -4.948 1.00 87.94 109 ASP A N 1
ATOM 852 C CA . ASP A 1 109 ? 14.810 -4.704 -4.456 1.00 87.94 109 ASP A CA 1
ATOM 853 C C . ASP A 1 109 ? 15.468 -6.081 -4.665 1.00 87.94 109 ASP A C 1
ATOM 855 O O . ASP A 1 109 ? 16.516 -6.197 -5.308 1.00 87.94 109 ASP A O 1
ATOM 859 N N . ARG A 1 110 ? 14.799 -7.153 -4.216 1.00 90.38 110 ARG A N 1
ATOM 860 C CA . ARG A 1 110 ? 15.292 -8.540 -4.291 1.00 90.38 110 ARG A CA 1
ATOM 861 C C . ARG A 1 110 ? 15.625 -8.978 -5.718 1.00 90.38 110 ARG A C 1
ATOM 863 O O . ARG A 1 110 ? 16.700 -9.530 -5.953 1.00 90.38 110 ARG A O 1
ATOM 870 N N . ASP A 1 111 ? 14.713 -8.724 -6.653 1.00 89.69 111 ASP A N 1
ATOM 871 C CA . ASP A 1 111 ? 14.818 -9.161 -8.049 1.00 89.69 111 ASP A CA 1
ATOM 872 C C . ASP A 1 111 ? 15.482 -8.088 -8.935 1.00 89.69 111 ASP A C 1
ATOM 874 O O . ASP A 1 111 ? 15.663 -8.293 -10.137 1.00 89.69 111 ASP A O 1
ATOM 878 N N . LYS A 1 112 ? 15.866 -6.942 -8.348 1.00 85.88 112 LYS A N 1
ATOM 879 C CA . LYS A 1 112 ? 16.435 -5.774 -9.038 1.00 85.88 112 LYS A CA 1
ATOM 880 C C . LYS A 1 112 ? 15.584 -5.351 -10.238 1.00 85.88 112 LYS A C 1
ATOM 882 O O . LYS A 1 112 ? 16.107 -5.126 -11.331 1.00 85.88 112 LYS A O 1
ATOM 887 N N . ILE A 1 113 ? 14.271 -5.253 -10.040 1.00 86.75 113 ILE A N 1
ATOM 888 C CA . ILE A 1 113 ? 13.315 -4.887 -11.093 1.00 86.75 113 ILE A CA 1
ATOM 889 C C . ILE A 1 113 ? 13.535 -3.421 -11.473 1.00 86.75 113 ILE A C 1
ATOM 891 O O . ILE A 1 113 ? 13.553 -2.534 -10.621 1.00 86.75 113 ILE A O 1
ATOM 895 N N . ARG A 1 114 ? 13.717 -3.159 -12.771 1.00 84.94 114 ARG A N 1
ATOM 896 C CA . ARG A 1 114 ? 13.971 -1.824 -13.330 1.00 84.94 114 ARG A CA 1
ATOM 897 C C . ARG A 1 114 ? 13.133 -1.597 -14.581 1.00 84.94 114 ARG A C 1
ATOM 899 O O . ARG A 1 114 ? 12.797 -2.545 -15.289 1.00 84.94 114 ARG A O 1
ATOM 906 N N . GLY A 1 115 ? 12.905 -0.328 -14.908 1.00 84.25 115 GLY A N 1
ATOM 907 C CA . GLY A 1 115 ? 12.311 0.054 -16.186 1.00 84.25 115 GLY A CA 1
ATOM 908 C C . GLY A 1 115 ? 10.899 -0.503 -16.367 1.00 84.25 115 GLY A C 1
ATOM 909 O O . GLY A 1 115 ? 10.122 -0.557 -15.419 1.00 84.25 115 GLY A O 1
ATOM 910 N N . CYS A 1 116 ? 10.593 -0.956 -17.581 1.00 85.06 116 CYS A N 1
ATOM 911 C CA . CYS A 1 116 ? 9.283 -1.502 -17.937 1.00 85.06 116 CYS A CA 1
ATOM 912 C C . CYS A 1 116 ? 8.917 -2.795 -17.194 1.00 85.06 116 CYS A C 1
ATOM 914 O O . CYS A 1 116 ? 7.733 -3.063 -17.032 1.00 85.06 116 CYS A O 1
ATOM 916 N N . ASN A 1 117 ? 9.888 -3.547 -16.660 1.00 87.69 117 ASN A N 1
ATOM 917 C CA . ASN A 1 117 ? 9.608 -4.758 -15.873 1.00 87.69 117 ASN A CA 1
ATOM 918 C C . ASN A 1 117 ? 8.821 -4.447 -14.582 1.00 87.69 117 ASN A C 1
ATOM 920 O O . ASN A 1 117 ? 8.274 -5.349 -13.949 1.00 87.69 117 ASN A O 1
ATOM 924 N N . LEU A 1 118 ? 8.769 -3.172 -14.174 1.00 90.00 118 LEU A N 1
ATOM 925 C CA . LEU A 1 118 ? 7.934 -2.709 -13.070 1.00 90.00 118 LEU A CA 1
ATOM 926 C C . LEU A 1 118 ? 6.436 -2.820 -13.396 1.00 90.00 118 LEU A C 1
ATOM 928 O O . LEU A 1 118 ? 5.646 -3.121 -12.505 1.00 90.00 118 LEU A O 1
ATOM 932 N N . PHE A 1 119 ? 6.049 -2.652 -14.664 1.00 88.50 119 PHE A N 1
ATOM 933 C CA . PHE A 1 119 ? 4.670 -2.876 -15.097 1.00 88.50 119 PHE A CA 1
ATOM 934 C C . PHE A 1 119 ? 4.300 -4.349 -15.044 1.00 88.50 119 PHE A C 1
ATOM 936 O O . PHE A 1 119 ? 3.231 -4.677 -14.547 1.00 88.50 119 PHE A O 1
ATOM 943 N N . ASP A 1 120 ? 5.200 -5.246 -15.456 1.00 91.31 120 ASP A N 1
ATOM 944 C CA . ASP A 1 120 ? 4.957 -6.688 -15.345 1.00 91.31 120 ASP A CA 1
ATOM 945 C C . ASP A 1 120 ? 4.748 -7.111 -13.886 1.00 91.31 120 ASP A C 1
ATOM 947 O O . ASP A 1 120 ? 3.968 -8.019 -13.597 1.00 91.31 120 ASP A O 1
ATOM 951 N N . LEU A 1 121 ? 5.446 -6.458 -12.949 1.00 93.00 121 LEU A N 1
ATOM 952 C CA . LEU A 1 121 ? 5.205 -6.648 -11.524 1.00 93.00 121 LEU A CA 1
ATOM 953 C C . LEU A 1 121 ? 3.813 -6.147 -11.129 1.00 93.00 121 LEU A C 1
ATOM 955 O O . LEU A 1 121 ? 3.058 -6.912 -10.536 1.00 93.00 121 LEU A O 1
ATOM 959 N N . CYS A 1 122 ? 3.462 -4.904 -11.469 1.00 92.50 122 CYS A N 1
ATOM 960 C CA . CYS A 1 122 ? 2.155 -4.333 -11.132 1.00 92.50 122 CYS A CA 1
ATOM 961 C C . CYS A 1 122 ? 1.013 -5.179 -11.703 1.00 92.50 122 CYS A C 1
ATOM 963 O O . CYS A 1 122 ? 0.086 -5.532 -10.978 1.00 92.50 122 CYS A O 1
ATOM 965 N N . HIS A 1 123 ? 1.141 -5.617 -12.954 1.00 93.31 123 HIS A N 1
ATOM 966 C CA . HIS A 1 123 ? 0.177 -6.476 -13.627 1.00 93.31 123 HIS A CA 1
ATOM 967 C C . HIS A 1 123 ? -0.008 -7.830 -12.923 1.00 93.31 123 HIS A C 1
ATOM 969 O O . HIS A 1 123 ? -1.109 -8.363 -12.867 1.00 93.31 123 HIS A O 1
ATOM 975 N N . LYS A 1 124 ? 1.029 -8.404 -12.301 1.00 93.44 124 LYS A N 1
ATOM 976 C CA . LYS A 1 124 ? 0.844 -9.620 -11.483 1.00 93.44 124 LYS A CA 1
ATOM 977 C C . LYS A 1 124 ? -0.039 -9.360 -10.265 1.00 93.44 124 LYS A C 1
ATOM 979 O O . LYS A 1 124 ? -0.858 -10.209 -9.921 1.00 93.44 124 LYS A O 1
ATOM 984 N N . TYR A 1 125 ? 0.104 -8.199 -9.630 1.00 93.75 125 TYR A N 1
ATOM 985 C CA . TYR A 1 125 ? -0.745 -7.809 -8.505 1.00 93.75 125 TYR A CA 1
ATOM 986 C C . TYR A 1 125 ? -2.184 -7.495 -8.935 1.00 93.75 125 TYR A C 1
ATOM 988 O O . TYR A 1 125 ? -3.103 -7.726 -8.152 1.00 93.75 125 TYR A O 1
ATOM 996 N N . THR A 1 126 ? -2.422 -7.074 -10.182 1.00 92.25 126 THR A N 1
ATOM 997 C CA . THR A 1 126 ? -3.790 -6.908 -10.709 1.00 92.25 126 THR A CA 1
ATOM 998 C C . THR A 1 126 ? -4.509 -8.229 -11.004 1.00 92.25 126 THR A C 1
ATOM 1000 O O . THR A 1 126 ? -5.713 -8.214 -11.249 1.00 92.25 126 THR A O 1
ATOM 1003 N N . LEU A 1 127 ? -3.808 -9.368 -10.934 1.00 91.50 127 LEU A N 1
ATOM 1004 C CA . LEU A 1 127 ? -4.345 -10.715 -11.164 1.00 91.50 127 LEU A CA 1
ATOM 1005 C C . LEU A 1 127 ? -4.438 -11.562 -9.879 1.00 91.50 127 LEU A C 1
ATOM 1007 O O . LEU A 1 127 ? -4.608 -12.780 -9.953 1.00 91.50 127 LEU A O 1
ATOM 1011 N N . CYS A 1 128 ? -4.286 -10.954 -8.698 1.00 89.00 128 CYS A N 1
ATOM 1012 C CA . CYS A 1 128 ? -4.195 -11.688 -7.431 1.00 89.00 128 CYS A CA 1
ATOM 1013 C C . CYS A 1 128 ? -5.546 -12.145 -6.843 1.00 89.00 128 CYS A C 1
ATOM 1015 O O . CYS A 1 128 ? -5.547 -12.909 -5.878 1.00 89.00 128 CYS A O 1
ATOM 1017 N N . GLY A 1 129 ? -6.682 -11.715 -7.405 1.00 86.88 129 GLY A N 1
ATOM 1018 C CA . GLY A 1 129 ? -8.026 -12.117 -6.975 1.00 86.88 129 GLY A CA 1
ATOM 1019 C C . GLY A 1 129 ? -8.573 -11.359 -5.761 1.00 86.88 129 GLY A C 1
ATOM 1020 O O . GLY A 1 129 ? -9.728 -11.565 -5.390 1.00 86.88 129 GLY A O 1
ATOM 1021 N N . GLU A 1 130 ? -7.776 -10.483 -5.144 1.00 90.81 130 GLU A N 1
ATOM 1022 C CA . GLU A 1 130 ? -8.198 -9.601 -4.052 1.00 90.81 130 GLU A CA 1
ATOM 1023 C C . GLU A 1 130 ? -8.537 -8.219 -4.616 1.00 90.81 130 GLU A C 1
ATOM 1025 O O . GLU A 1 130 ? -7.646 -7.442 -4.964 1.00 90.81 130 GLU A O 1
ATOM 1030 N N . SER A 1 131 ? -9.829 -7.885 -4.687 1.00 90.62 131 SER A N 1
ATOM 1031 C CA . SER A 1 131 ? -10.319 -6.683 -5.382 1.00 90.62 131 SER A CA 1
ATOM 1032 C C . SER A 1 131 ? -9.676 -5.385 -4.895 1.00 90.62 131 SER A C 1
ATOM 1034 O O . SER A 1 131 ? -9.457 -4.467 -5.683 1.00 90.62 131 SER A O 1
ATOM 1036 N N . SER A 1 132 ? -9.357 -5.307 -3.602 1.00 89.12 132 SER A N 1
ATOM 1037 C CA . SER A 1 132 ? -8.724 -4.133 -2.995 1.00 89.12 132 SER A CA 1
ATOM 1038 C C . SER A 1 132 ? -7.315 -3.913 -3.556 1.00 89.12 132 SER A C 1
ATOM 1040 O O . SER A 1 132 ? -6.952 -2.796 -3.922 1.00 89.12 132 SER A O 1
ATOM 1042 N N . ILE A 1 133 ? -6.546 -4.998 -3.690 1.00 93.81 133 ILE A N 1
ATOM 1043 C CA . ILE A 1 133 ? -5.199 -4.986 -4.270 1.00 93.81 133 ILE A CA 1
ATOM 1044 C C . ILE A 1 133 ? -5.287 -4.743 -5.776 1.00 93.81 133 ILE A C 1
ATOM 1046 O O . ILE A 1 133 ? -4.554 -3.912 -6.304 1.00 93.81 133 ILE A O 1
ATOM 1050 N N . GLU A 1 134 ? -6.208 -5.407 -6.475 1.00 93.88 134 GLU A N 1
ATOM 1051 C CA . GLU A 1 134 ? -6.353 -5.225 -7.919 1.00 93.88 134 GLU A CA 1
ATOM 1052 C C . GLU A 1 134 ? -6.661 -3.774 -8.289 1.00 93.88 134 GLU A C 1
ATOM 1054 O O . GLU A 1 134 ? -6.047 -3.227 -9.202 1.00 93.88 134 GLU A O 1
ATOM 1059 N N . ASN A 1 135 ? -7.593 -3.140 -7.575 1.00 91.62 135 ASN A N 1
ATOM 1060 C CA . ASN A 1 135 ? -7.959 -1.748 -7.815 1.00 91.62 135 ASN A CA 1
ATOM 1061 C C . ASN A 1 135 ? -6.809 -0.792 -7.479 1.00 91.62 135 ASN A C 1
ATOM 1063 O O . ASN A 1 135 ? -6.585 0.161 -8.222 1.00 91.62 135 ASN A O 1
ATOM 1067 N N . ALA A 1 136 ? -6.065 -1.062 -6.402 1.00 93.00 136 ALA A N 1
ATOM 1068 C CA . ALA A 1 136 ? -4.881 -0.290 -6.043 1.00 93.00 136 ALA A CA 1
ATOM 1069 C C . ALA A 1 136 ? -3.817 -0.351 -7.148 1.00 93.00 136 ALA A C 1
ATOM 1071 O O . ALA A 1 136 ? -3.379 0.685 -7.635 1.00 93.00 136 ALA A O 1
ATOM 1072 N N . PHE A 1 137 ? -3.438 -1.549 -7.600 1.00 93.69 137 PHE A N 1
ATOM 1073 C CA . PHE A 1 137 ? -2.375 -1.708 -8.596 1.00 93.69 137 PHE A CA 1
ATOM 1074 C C . PHE A 1 137 ? -2.793 -1.297 -10.015 1.00 93.69 137 PHE A C 1
ATOM 1076 O O . PHE A 1 137 ? -1.944 -0.828 -10.765 1.00 93.69 137 PHE A O 1
ATOM 1083 N N . LYS A 1 138 ? -4.085 -1.367 -10.369 1.00 91.94 138 LYS A N 1
ATOM 1084 C CA . LYS A 1 138 ? -4.609 -0.829 -11.643 1.00 91.94 138 LYS A CA 1
ATOM 1085 C C . LYS A 1 138 ? -4.475 0.688 -11.770 1.00 91.94 138 LYS A C 1
ATOM 1087 O O . LYS A 1 138 ? -4.486 1.190 -12.883 1.00 91.94 138 LYS A O 1
ATOM 1092 N N . ARG A 1 139 ? -4.396 1.423 -10.656 1.00 89.81 139 ARG A N 1
ATOM 1093 C CA . ARG A 1 139 ? -4.154 2.878 -10.670 1.00 89.81 139 ARG A CA 1
ATOM 1094 C C . ARG A 1 139 ? -2.682 3.233 -10.870 1.00 89.81 139 ARG A C 1
ATOM 1096 O O . ARG A 1 139 ? -2.375 4.382 -11.157 1.00 89.81 139 ARG A O 1
ATOM 1103 N N . ILE A 1 140 ? -1.792 2.264 -10.660 1.00 88.31 140 ILE A N 1
ATOM 1104 C CA . ILE A 1 140 ? -0.340 2.439 -10.751 1.00 88.31 140 ILE A CA 1
ATOM 1105 C C . ILE A 1 140 ? 0.183 2.021 -12.139 1.00 88.31 140 ILE A C 1
ATOM 1107 O O . ILE A 1 140 ? 1.238 2.500 -12.555 1.00 88.31 140 ILE A O 1
ATOM 1111 N N . GLU A 1 141 ? -0.541 1.134 -12.834 1.00 72.19 141 GLU A N 1
ATOM 1112 C CA . GLU A 1 141 ? -0.335 0.772 -14.250 1.00 72.19 141 GLU A CA 1
ATOM 1113 C C . GLU A 1 141 ? -0.631 1.947 -15.196 1.00 72.19 141 GLU A C 1
ATOM 1115 O O . GLU A 1 141 ? 0.225 2.202 -16.077 1.00 72.19 141 GLU A O 1
#

InterPro domains:
  IPR041470 Gamma tubulin complex component protein, N-terminal [PF17681] (3-140)